Protein AF-A0A8H8CJD8-F1 (afdb_monomer)

Radius of gyration: 17.46 Å; Cα contacts (8 Å, |Δi|>4): 248; chains: 1; bounding box: 36×37×52 Å

Foldseek 3Di:
DLLCVLVVHAAEEEDCDPVLQVVVVVLPRPHYDNCVVVVLVLVVLCVVVVNAADQEAEAACPP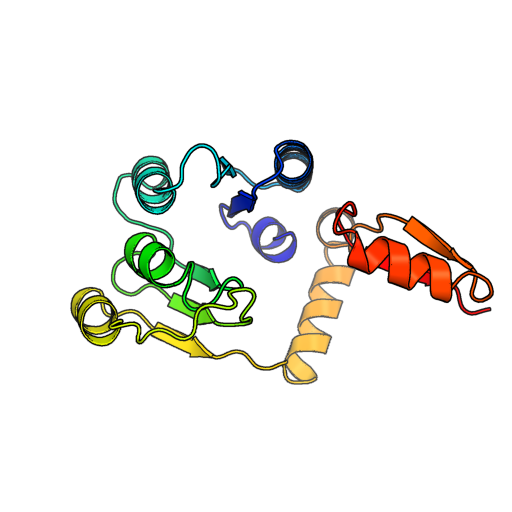SCVVSNLSRHGQCHEYEHEYHNDPDPPDDPCPVSCVVSVYHYHYDYDDDVVVVVVLVVSCVVCVVRNPWDEFEEAEQVCVVVLVVVVVVVPTHTDYHYDDD

InterPro domains:
  IPR013149 Alcohol dehydrogenase-like, C-terminal [PF00107] (2-124)
  IPR036291 NAD(P)-binding domain superfamily [SSF51735] (3-139)
  IPR052711 Zinc-type Alcohol Dehydrogenase-like [PTHR45033] (2-163)

Sequence (164 aa):
MSFAVASGATVIATSSSNEKLAEATKLGAKHTINYTNKPEWDKEVLELTNKVGVDFVIEVGGQGTLPRSLNAVRIGGSVAAIGFLSKDTSGLDFVLPVIMKSILVRGVYIGPVSEFINMNRLIEANPEKTRPVINKVFNFDQAVDAYAYLKSQQHVGKIVIKVA

Mean predicted aligned error: 4.12 Å

Organism: Psilocybe cubensis (NCBI:txid181762)

Nearest PDB structures (foldseek):
  7vem-assembly1_B  TM=9.167E-01  e=4.456E-12  Phytophthora capsici LT1534
  2oby-assembly1_A  TM=8.574E-01  e=4.375E-10  Homo sapiens
  2d8a-assembly1_A  TM=8.734E-01  e=3.935E-09  Pyrococcus horikoshii OT3
  2j8z-assembly1_A-2  TM=8.350E-01  e=9.723E-09  Homo sapiens
  4rvu-assembly2_B  TM=7.820E-01  e=3.110E-08  Mycobacterium tuberculosis H37Rv

Structure (mmCIF, N/CA/C/O backbone):
data_AF-A0A8H8CJD8-F1
#
_entry.id   AF-A0A8H8CJD8-F1
#
loop_
_atom_site.group_PDB
_atom_site.id
_atom_site.type_symbol
_atom_site.label_atom_id
_atom_site.label_alt_id
_atom_site.label_comp_id
_atom_site.label_asym_id
_atom_site.label_entity_id
_atom_site.label_seq_id
_atom_site.pdbx_PDB_ins_code
_atom_site.Cartn_x
_atom_site.Cartn_y
_atom_site.Cartn_z
_atom_site.occupancy
_atom_site.B_iso_or_equiv
_atom_site.auth_seq_id
_atom_site.auth_comp_id
_atom_site.auth_asym_id
_atom_site.auth_atom_id
_atom_site.pdbx_PDB_model_num
ATOM 1 N N . MET A 1 1 ? -3.690 -0.962 -4.504 1.00 88.62 1 MET A N 1
ATOM 2 C CA . MET A 1 1 ? -4.635 0.165 -4.660 1.00 88.62 1 MET A CA 1
ATOM 3 C C . MET A 1 1 ? -5.738 -0.163 -5.658 1.00 88.62 1 MET A C 1
ATOM 5 O O . MET A 1 1 ? -6.848 -0.384 -5.206 1.00 88.62 1 MET A O 1
ATOM 9 N N . SER A 1 2 ? -5.452 -0.278 -6.961 1.00 89.75 2 SER A N 1
ATOM 10 C CA . SER A 1 2 ? -6.475 -0.496 -8.002 1.00 89.75 2 SER A CA 1
ATOM 11 C C . SER A 1 2 ? -7.398 -1.692 -7.751 1.00 89.75 2 SER A C 1
ATOM 13 O O . SER A 1 2 ? -8.592 -1.587 -7.984 1.00 89.75 2 SER A O 1
ATOM 15 N N . PHE A 1 3 ? -6.888 -2.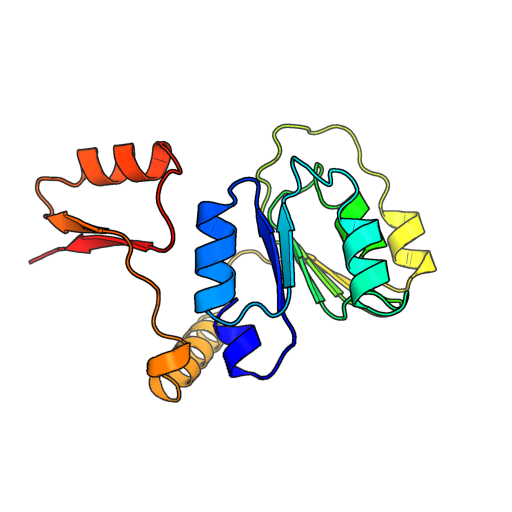797 -7.194 1.00 92.62 3 PHE A N 1
ATOM 16 C CA . PHE A 1 3 ? -7.738 -3.930 -6.803 1.00 92.62 3 PHE A CA 1
ATOM 17 C C . PHE A 1 3 ? -8.721 -3.588 -5.680 1.00 92.62 3 PHE A C 1
ATOM 19 O O . PHE A 1 3 ? -9.872 -3.982 -5.754 1.00 92.62 3 PHE A O 1
ATOM 26 N N . ALA A 1 4 ? -8.304 -2.816 -4.675 1.00 93.81 4 ALA A N 1
ATOM 27 C CA . ALA A 1 4 ? -9.198 -2.395 -3.598 1.00 93.81 4 ALA A CA 1
ATOM 28 C C . ALA A 1 4 ? -10.315 -1.484 -4.138 1.00 93.81 4 ALA A C 1
ATOM 30 O O . ALA A 1 4 ? -11.483 -1.710 -3.841 1.00 93.81 4 ALA A O 1
ATOM 31 N N . VAL A 1 5 ? -9.963 -0.527 -5.004 1.00 92.38 5 VAL A N 1
ATOM 32 C CA . VAL A 1 5 ? -10.933 0.350 -5.683 1.00 92.38 5 VAL A CA 1
ATOM 33 C C . VAL A 1 5 ? -11.889 -0.459 -6.565 1.00 92.38 5 VAL A C 1
ATOM 35 O O . VAL A 1 5 ? -13.100 -0.258 -6.511 1.00 92.38 5 VAL A O 1
ATOM 38 N N . ALA A 1 6 ? -11.370 -1.400 -7.360 1.00 91.44 6 ALA A N 1
ATOM 39 C CA . ALA A 1 6 ? -12.185 -2.261 -8.217 1.00 91.44 6 ALA A CA 1
ATOM 40 C C . ALA A 1 6 ? -13.142 -3.155 -7.414 1.00 91.44 6 ALA A C 1
ATOM 42 O O . ALA A 1 6 ? -14.255 -3.405 -7.868 1.00 91.44 6 ALA A O 1
ATOM 43 N N . SER A 1 7 ? -12.744 -3.558 -6.206 1.00 91.44 7 SER A N 1
ATOM 44 C CA . SER A 1 7 ? -13.577 -4.301 -5.254 1.00 91.44 7 SER A CA 1
ATOM 45 C C . SER A 1 7 ? -14.518 -3.419 -4.419 1.00 91.44 7 SER A C 1
ATOM 47 O O . SER A 1 7 ? -15.172 -3.928 -3.514 1.00 91.44 7 SER A O 1
ATOM 49 N N . GLY A 1 8 ? -14.596 -2.109 -4.686 1.00 92.81 8 GLY A N 1
ATOM 50 C CA . GLY A 1 8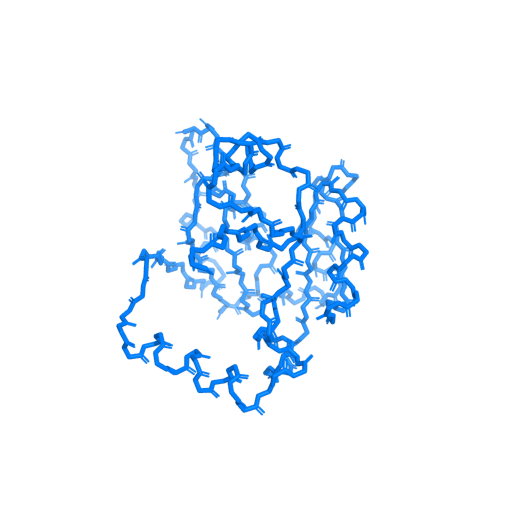 ? -15.514 -1.186 -4.007 1.00 92.81 8 GLY A CA 1
ATOM 51 C C . GLY A 1 8 ? -15.046 -0.685 -2.637 1.00 92.81 8 GLY A C 1
ATOM 52 O O . GLY A 1 8 ? -15.832 -0.078 -1.914 1.00 92.81 8 GLY A O 1
ATOM 53 N N . ALA A 1 9 ? -13.786 -0.912 -2.265 1.00 95.94 9 ALA A N 1
ATOM 54 C CA . ALA A 1 9 ? -13.247 -0.411 -1.007 1.00 95.94 9 ALA A CA 1
ATOM 55 C C . ALA A 1 9 ? -12.949 1.096 -1.075 1.00 95.94 9 ALA A C 1
ATOM 57 O O . ALA A 1 9 ? -12.437 1.609 -2.074 1.00 95.94 9 ALA A O 1
ATOM 58 N N . THR A 1 10 ? -13.177 1.794 0.038 1.00 97.75 10 THR A N 1
ATOM 59 C CA . THR A 1 10 ? -12.682 3.161 0.237 1.00 97.75 10 THR A CA 1
ATOM 60 C C . THR A 1 10 ? -11.188 3.116 0.526 1.00 97.75 10 THR A C 1
ATOM 62 O O . THR A 1 10 ? -10.758 2.531 1.518 1.00 97.75 10 THR A O 1
ATOM 65 N N . VAL A 1 11 ? -10.384 3.748 -0.329 1.00 98.06 11 VAL A N 1
ATOM 66 C CA . VAL A 1 11 ? -8.924 3.739 -0.191 1.00 98.06 11 VAL A CA 1
ATOM 67 C C . VAL A 1 11 ? -8.399 5.076 0.322 1.00 98.06 11 VAL A C 1
ATOM 69 O O . VAL A 1 11 ? -8.705 6.128 -0.243 1.00 98.06 11 VAL A O 1
ATOM 72 N N . ILE A 1 12 ? -7.544 5.001 1.344 1.00 98.50 12 ILE A N 1
ATOM 73 C CA . ILE A 1 12 ? -6.685 6.091 1.811 1.00 98.50 12 ILE A CA 1
ATOM 74 C C . ILE A 1 12 ? -5.251 5.776 1.368 1.00 98.50 12 ILE A C 1
ATOM 76 O O . ILE A 1 12 ? -4.695 4.752 1.762 1.00 98.50 12 ILE A O 1
ATOM 80 N N . ALA A 1 13 ? -4.657 6.623 0.528 1.00 97.44 13 ALA A N 1
ATOM 81 C CA . ALA A 1 13 ? -3.282 6.458 0.054 1.00 97.44 13 ALA A CA 1
ATOM 82 C C . ALA A 1 13 ? -2.323 7.411 0.780 1.00 97.44 13 ALA A C 1
ATOM 84 O O . ALA A 1 13 ? -2.658 8.571 1.018 1.00 97.44 13 ALA A O 1
ATOM 85 N N . THR A 1 14 ? -1.111 6.951 1.094 1.00 96.19 14 THR A N 1
ATOM 86 C CA . THR A 1 14 ? -0.071 7.778 1.721 1.00 96.19 14 THR A CA 1
ATOM 87 C C . THR A 1 14 ? 1.170 7.875 0.828 1.00 96.19 14 THR A C 1
ATOM 89 O O . THR A 1 14 ? 1.512 6.937 0.105 1.00 96.19 14 THR A O 1
ATOM 92 N N . SER A 1 15 ? 1.831 9.033 0.816 1.00 94.62 15 SER A N 1
ATOM 93 C CA . SER A 1 15 ? 3.081 9.259 0.072 1.00 94.62 15 SER A CA 1
ATOM 94 C C . SER A 1 15 ? 3.821 10.483 0.608 1.00 94.62 15 SER A C 1
ATOM 96 O O . SER A 1 15 ? 3.213 11.319 1.263 1.00 94.62 15 SER A O 1
ATOM 98 N N . SER A 1 16 ? 5.110 10.627 0.300 1.00 93.69 16 SER A N 1
ATOM 99 C CA . SER A 1 16 ? 5.856 11.875 0.514 1.00 93.69 16 SER A CA 1
ATOM 100 C C . SER A 1 16 ? 5.727 12.869 -0.643 1.00 93.69 16 SER A C 1
ATOM 102 O O . SER A 1 16 ? 6.127 14.021 -0.504 1.00 93.69 16 SER A O 1
ATOM 104 N N . SER A 1 17 ? 5.203 12.444 -1.798 1.00 94.56 17 SER A N 1
ATOM 105 C CA . SER A 1 17 ? 5.110 13.268 -3.009 1.00 94.56 17 SER A CA 1
ATOM 106 C C . SER A 1 17 ? 3.658 13.587 -3.337 1.00 94.56 17 SER A C 1
ATOM 108 O O . SER A 1 17 ? 2.831 12.688 -3.508 1.00 94.56 17 SER A O 1
ATOM 110 N N . ASN A 1 18 ? 3.360 14.879 -3.474 1.00 95.19 18 ASN A N 1
ATOM 111 C CA . ASN A 1 18 ? 2.032 15.350 -3.863 1.00 95.19 18 ASN A CA 1
ATOM 112 C C . ASN A 1 18 ? 1.682 14.924 -5.293 1.00 95.19 18 ASN A C 1
ATOM 114 O O . ASN A 1 18 ? 0.527 14.622 -5.574 1.00 95.19 18 ASN A O 1
ATOM 118 N N . GLU A 1 19 ? 2.678 14.826 -6.172 1.00 93.12 19 GLU A N 1
ATOM 119 C CA . GLU A 1 19 ? 2.522 14.339 -7.541 1.00 93.12 19 GLU A CA 1
ATOM 120 C C . GLU A 1 19 ? 2.041 12.881 -7.538 1.00 93.12 19 GLU A C 1
ATOM 122 O O . GLU A 1 19 ? 1.071 12.541 -8.214 1.00 93.12 19 GLU A O 1
ATOM 127 N N . LYS A 1 20 ? 2.647 12.021 -6.704 1.00 93.31 20 LYS A N 1
ATOM 128 C CA . LYS A 1 20 ? 2.210 10.621 -6.545 1.00 93.31 20 LYS A CA 1
ATOM 129 C C . LYS A 1 20 ? 0.809 10.514 -5.950 1.00 93.31 20 LYS A C 1
ATOM 131 O O . LYS A 1 20 ? 0.048 9.632 -6.343 1.00 93.31 20 LYS A O 1
ATOM 136 N N . LEU A 1 21 ? 0.460 11.395 -5.012 1.00 96.06 21 LEU A N 1
ATOM 137 C CA . LEU A 1 21 ? -0.884 11.436 -4.432 1.00 96.06 21 LEU A CA 1
ATOM 138 C C . LEU A 1 21 ? -1.932 11.887 -5.452 1.00 96.06 21 LEU A C 1
ATOM 140 O O . LEU A 1 21 ? -3.004 11.294 -5.507 1.00 96.06 21 LEU A O 1
ATOM 144 N N . ALA A 1 22 ? -1.620 12.867 -6.302 1.00 95.25 22 ALA A N 1
ATOM 145 C CA . ALA A 1 22 ? -2.514 13.286 -7.378 1.00 95.25 22 ALA A CA 1
ATOM 146 C C . ALA A 1 22 ? -2.808 12.129 -8.348 1.00 95.25 22 ALA A C 1
ATOM 148 O O . ALA A 1 22 ? -3.962 11.916 -8.722 1.00 95.25 22 ALA A O 1
ATOM 149 N N . GLU A 1 23 ? -1.795 11.330 -8.698 1.00 92.88 23 GLU A N 1
ATOM 150 C CA . GLU A 1 23 ? -1.993 10.104 -9.481 1.00 92.88 23 GLU A CA 1
ATOM 151 C C . GLU A 1 23 ? -2.816 9.049 -8.725 1.00 92.88 23 GLU A C 1
ATOM 153 O O . GLU A 1 23 ? -3.706 8.430 -9.306 1.00 92.88 23 GLU A O 1
ATOM 158 N N . ALA A 1 24 ? -2.597 8.871 -7.418 1.00 94.50 24 ALA A N 1
ATOM 159 C CA . ALA A 1 24 ? -3.411 7.963 -6.608 1.00 94.50 24 ALA A CA 1
ATOM 160 C C . ALA A 1 24 ? -4.902 8.350 -6.622 1.00 94.50 24 ALA A C 1
ATOM 162 O O . ALA A 1 24 ? -5.759 7.476 -6.763 1.00 94.50 24 ALA A O 1
ATOM 163 N N . THR A 1 25 ? -5.214 9.648 -6.549 1.00 95.62 25 THR A N 1
ATOM 164 C CA . THR A 1 25 ? -6.585 10.167 -6.664 1.00 95.62 25 THR A CA 1
ATOM 165 C C . THR A 1 25 ? -7.195 9.857 -8.030 1.00 95.62 25 THR A C 1
ATOM 167 O O . THR A 1 25 ? -8.318 9.359 -8.091 1.00 95.62 25 THR A O 1
ATOM 170 N N . LYS A 1 26 ? -6.457 10.071 -9.131 1.00 92.88 26 LYS A N 1
ATOM 171 C CA . LYS A 1 26 ? -6.925 9.722 -10.491 1.00 92.88 26 LYS A CA 1
ATOM 172 C C . LYS A 1 26 ? -7.249 8.233 -10.634 1.00 92.88 26 LYS A C 1
ATOM 174 O O . LYS A 1 26 ? -8.158 7.865 -11.368 1.00 92.88 26 LYS A O 1
ATOM 179 N N . LEU A 1 27 ? -6.527 7.385 -9.907 1.00 91.00 27 LEU A N 1
ATOM 180 C CA . LEU A 1 27 ? -6.713 5.933 -9.882 1.00 91.00 27 LEU A CA 1
ATOM 181 C C . LEU A 1 27 ? -7.769 5.463 -8.862 1.00 91.00 27 LEU A C 1
ATOM 183 O O . LEU A 1 27 ? -7.926 4.259 -8.648 1.00 91.00 27 LEU A O 1
ATOM 187 N N . GLY A 1 28 ? -8.494 6.392 -8.233 1.00 93.81 28 GLY A N 1
ATOM 188 C CA . GLY A 1 28 ? -9.653 6.106 -7.390 1.00 93.81 28 GLY A CA 1
ATOM 189 C C . GLY A 1 28 ? -9.384 6.059 -5.886 1.00 93.81 28 GLY A C 1
ATOM 190 O O . GLY A 1 28 ? -10.260 5.622 -5.139 1.00 93.81 28 GLY A O 1
ATOM 191 N N . ALA A 1 29 ? -8.218 6.507 -5.406 1.00 96.69 29 ALA A N 1
ATOM 192 C CA . ALA A 1 29 ? -8.058 6.769 -3.977 1.00 96.69 29 ALA A CA 1
ATOM 193 C C . ALA A 1 29 ? -9.055 7.854 -3.541 1.00 96.69 29 ALA A C 1
ATOM 195 O O . ALA A 1 29 ? -9.093 8.943 -4.111 1.00 96.69 29 ALA A O 1
ATOM 196 N N . LYS A 1 30 ? -9.873 7.557 -2.526 1.00 98.06 30 LYS A N 1
ATOM 197 C CA . LYS A 1 30 ? -10.875 8.499 -2.008 1.00 98.06 30 LYS A CA 1
ATOM 198 C C . LYS A 1 30 ? -10.217 9.607 -1.192 1.00 98.06 30 LYS A C 1
ATOM 200 O O . LYS A 1 30 ? -10.660 10.751 -1.238 1.00 98.06 30 LYS A O 1
ATOM 205 N N . HIS A 1 31 ? -9.171 9.246 -0.452 1.00 98.25 31 HIS A N 1
ATOM 206 C CA . HIS A 1 31 ? -8.395 10.163 0.366 1.00 98.25 31 HIS A CA 1
ATOM 207 C C . HIS A 1 31 ? -6.900 9.944 0.151 1.00 98.25 31 HIS A C 1
ATOM 209 O O . HIS A 1 31 ? -6.442 8.835 -0.138 1.00 98.25 31 HIS A O 1
ATOM 215 N N . THR A 1 32 ? -6.133 11.010 0.341 1.00 98.25 32 THR A N 1
ATOM 216 C CA . THR A 1 32 ? -4.678 11.014 0.202 1.00 98.25 32 THR A CA 1
ATOM 217 C C . THR A 1 32 ? -4.043 11.773 1.352 1.00 98.25 32 THR A C 1
ATOM 219 O O . THR A 1 32 ? -4.531 12.842 1.716 1.00 98.25 32 THR A O 1
ATOM 222 N N . ILE A 1 33 ? -2.936 11.265 1.891 1.00 98.25 33 ILE A N 1
ATOM 223 C CA . ILE A 1 33 ? -2.220 11.890 3.005 1.00 98.25 33 ILE A CA 1
ATOM 224 C C . ILE A 1 33 ? -0.743 12.024 2.645 1.00 98.25 33 ILE A C 1
ATOM 226 O O . ILE A 1 33 ? -0.068 11.027 2.379 1.00 98.25 33 ILE A O 1
ATOM 230 N N . ASN A 1 34 ? -0.230 13.258 2.672 1.00 97.69 34 ASN A N 1
ATOM 231 C CA . ASN A 1 34 ? 1.206 13.481 2.575 1.00 97.69 34 ASN A CA 1
ATOM 232 C C . ASN A 1 34 ? 1.857 13.355 3.958 1.00 97.69 34 ASN A C 1
ATOM 234 O O . ASN A 1 34 ? 1.687 14.236 4.805 1.00 97.69 34 ASN A O 1
ATOM 238 N N . TYR A 1 35 ? 2.610 12.276 4.183 1.00 95.38 35 TYR A N 1
ATOM 239 C CA . TYR A 1 35 ? 3.197 11.989 5.494 1.00 95.38 35 TYR A CA 1
ATOM 240 C C . TYR A 1 35 ? 4.414 12.859 5.845 1.00 95.38 35 TYR A C 1
ATOM 242 O O . TYR A 1 35 ? 4.841 12.835 6.994 1.00 95.38 35 TYR A O 1
ATOM 250 N N . THR A 1 36 ? 4.976 13.649 4.918 1.00 94.94 36 THR A N 1
ATOM 251 C CA . THR A 1 36 ? 6.003 14.648 5.283 1.00 94.94 36 THR A CA 1
ATOM 252 C C . THR A 1 36 ? 5.375 15.855 5.967 1.00 94.94 36 THR A C 1
ATOM 254 O O . THR A 1 36 ? 5.953 16.413 6.892 1.00 94.94 36 THR A O 1
ATOM 257 N N . ASN A 1 37 ? 4.171 16.233 5.532 1.00 96.31 37 ASN A N 1
ATOM 258 C CA . ASN A 1 37 ? 3.436 17.374 6.078 1.00 96.31 37 ASN A CA 1
ATOM 259 C C . ASN A 1 37 ? 2.598 16.966 7.293 1.00 96.31 37 ASN A C 1
ATOM 261 O O . ASN A 1 37 ? 2.431 17.742 8.229 1.00 96.31 37 ASN A O 1
ATOM 265 N N . LYS A 1 38 ? 2.068 15.739 7.274 1.00 95.62 38 LYS A N 1
ATOM 266 C CA . LYS A 1 38 ? 1.312 15.125 8.367 1.00 95.62 38 LYS A CA 1
ATOM 267 C C . LYS A 1 38 ? 2.075 13.892 8.864 1.00 95.62 38 LYS A C 1
ATOM 269 O O . LYS A 1 38 ? 1.674 12.773 8.544 1.00 95.62 38 LYS A O 1
ATOM 274 N N . PRO A 1 39 ? 3.177 14.062 9.622 1.00 94.31 39 PRO A N 1
ATOM 275 C CA . PRO A 1 39 ? 3.940 12.927 10.140 1.00 94.31 39 PRO A CA 1
ATOM 276 C C . PRO A 1 39 ? 3.070 12.020 11.009 1.00 94.31 39 PRO A C 1
ATOM 278 O O . PRO A 1 39 ? 3.249 10.808 10.980 1.00 94.31 39 PRO A O 1
ATOM 281 N N . GLU A 1 40 ? 2.076 12.583 11.704 1.00 96.00 40 GLU A N 1
ATOM 282 C CA . GLU A 1 40 ? 1.045 11.849 12.445 1.00 96.00 40 GLU A CA 1
ATOM 283 C C . GLU A 1 40 ? -0.165 11.444 11.600 1.00 96.00 40 GLU A C 1
ATOM 285 O O . GLU A 1 40 ? -1.318 11.682 11.960 1.00 96.00 40 GLU A O 1
ATOM 290 N N . TRP A 1 41 ? 0.103 10.828 10.449 1.00 97.44 41 TRP A N 1
ATOM 291 C CA . TRP A 1 41 ? -0.922 10.449 9.477 1.00 97.44 41 TRP A CA 1
ATOM 292 C C . TRP A 1 41 ? -1.966 9.465 10.026 1.00 97.44 41 TRP A C 1
ATOM 294 O O . TRP A 1 41 ? -3.076 9.413 9.507 1.00 97.44 41 TRP A O 1
ATOM 304 N N . ASP A 1 42 ? -1.663 8.712 11.082 1.00 98.00 42 ASP A N 1
ATOM 305 C CA . ASP A 1 42 ? -2.619 7.834 11.759 1.00 98.00 42 ASP A CA 1
ATOM 306 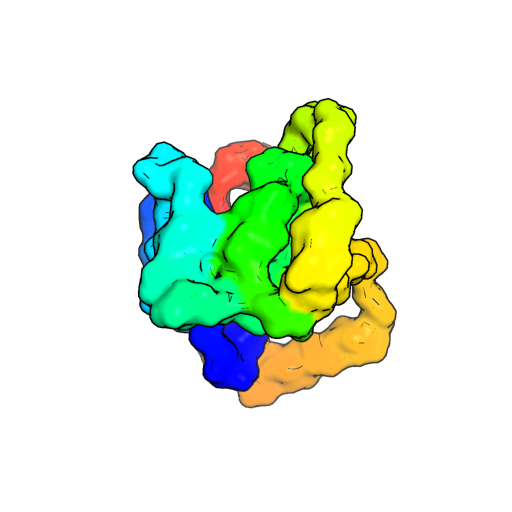C C . ASP A 1 42 ? -3.783 8.613 12.380 1.00 98.00 42 ASP A C 1
ATOM 308 O O . ASP A 1 42 ? -4.931 8.175 12.298 1.00 98.00 42 ASP A O 1
ATOM 312 N N . LYS A 1 43 ? -3.521 9.814 12.911 1.00 98.19 43 LYS A N 1
ATOM 313 C CA . LYS A 1 43 ? -4.576 10.702 13.422 1.00 98.19 43 LYS A CA 1
ATOM 314 C C . LYS A 1 43 ? -5.492 11.174 12.298 1.00 98.19 43 LYS A C 1
ATOM 316 O O . LYS A 1 43 ? -6.706 11.169 12.465 1.00 98.19 43 LYS A O 1
ATOM 321 N N . GLU A 1 44 ? -4.918 11.516 11.147 1.00 98.25 44 GLU A N 1
ATOM 322 C CA . GLU A 1 44 ? -5.679 11.896 9.954 1.00 98.25 44 GLU A CA 1
ATOM 323 C C . GLU A 1 44 ? -6.553 10.736 9.458 1.00 98.25 44 GLU A C 1
ATOM 325 O O . GLU A 1 44 ? -7.724 10.940 9.153 1.00 98.25 44 GLU A O 1
ATOM 330 N N . VAL A 1 45 ? -6.025 9.507 9.432 1.00 98.56 45 VAL A N 1
ATOM 331 C CA . VAL A 1 45 ? -6.822 8.316 9.097 1.00 98.56 45 VAL A CA 1
ATOM 332 C C . VAL A 1 45 ? -8.005 8.169 10.053 1.00 98.56 45 VAL A C 1
ATOM 334 O O . VAL A 1 45 ? -9.120 7.903 9.606 1.00 98.56 45 VAL A O 1
ATOM 337 N N . LEU A 1 46 ? -7.794 8.371 11.355 1.00 98.44 46 LEU A N 1
ATOM 338 C CA . LEU A 1 46 ? -8.875 8.325 12.335 1.00 98.44 46 LEU A CA 1
ATOM 339 C C . LEU A 1 46 ? -9.909 9.432 12.098 1.00 98.44 46 LEU A C 1
ATOM 341 O O . LEU A 1 46 ? -11.095 9.143 12.178 1.00 98.44 46 LEU A O 1
ATOM 345 N N . GLU A 1 47 ? -9.515 10.663 11.761 1.00 98.25 47 GLU A N 1
ATOM 346 C CA . GLU A 1 47 ? -10.487 11.711 11.393 1.00 98.25 47 GLU A CA 1
ATOM 347 C C . GLU A 1 47 ? -11.314 11.314 10.165 1.00 98.25 47 GLU A C 1
ATOM 349 O O . GLU A 1 47 ? -12.542 11.366 10.195 1.00 98.25 47 GLU A O 1
ATOM 354 N N . LEU A 1 48 ? -10.655 10.827 9.110 1.00 98.12 48 LEU A N 1
ATOM 355 C CA . LEU A 1 48 ? -11.310 10.398 7.869 1.00 98.12 48 LEU A CA 1
ATOM 356 C C . LEU A 1 48 ? -12.262 9.210 8.063 1.00 98.12 48 LEU A C 1
ATOM 358 O O . LEU A 1 48 ? -13.142 8.980 7.236 1.00 98.12 48 LEU A O 1
ATOM 362 N N . THR A 1 49 ? -12.082 8.447 9.140 1.00 98.12 49 THR A N 1
ATOM 363 C CA . THR A 1 49 ? -12.866 7.248 9.462 1.00 98.12 49 THR A CA 1
ATOM 364 C C . THR A 1 49 ? -13.761 7.440 10.687 1.00 98.12 49 THR A C 1
ATOM 366 O O . THR A 1 49 ? -14.176 6.459 11.298 1.00 98.12 49 THR A O 1
ATOM 369 N N . ASN A 1 50 ? -14.071 8.686 11.073 1.00 97.75 50 ASN A N 1
ATOM 370 C CA . ASN A 1 50 ? -14.924 9.000 12.230 1.00 97.75 50 ASN A CA 1
ATOM 371 C C . ASN A 1 50 ? -14.468 8.295 13.520 1.00 97.75 50 ASN A C 1
ATOM 373 O O . ASN A 1 50 ? -15.270 7.762 14.284 1.00 97.75 50 ASN A O 1
ATOM 377 N N . LYS A 1 51 ? -13.152 8.265 13.739 1.00 98.06 51 LYS A N 1
ATOM 378 C CA . LYS A 1 51 ? -12.453 7.637 14.870 1.00 98.06 51 LYS A CA 1
ATOM 379 C C . LYS A 1 51 ? -12.556 6.113 14.944 1.00 98.06 51 LYS A C 1
ATOM 381 O O . LYS A 1 51 ? -12.113 5.537 15.934 1.00 98.06 51 LYS A O 1
ATOM 386 N N . VAL A 1 52 ? -13.065 5.453 13.904 1.00 98.12 52 VAL A N 1
ATOM 387 C CA . VAL A 1 52 ? -13.165 3.987 13.855 1.00 98.12 52 VAL A CA 1
ATOM 388 C C . VAL A 1 52 ? -11.832 3.343 13.464 1.00 98.12 52 VAL A C 1
ATOM 390 O O . VAL A 1 52 ? -11.442 2.340 14.059 1.00 98.12 52 VAL A O 1
ATOM 393 N N . GLY A 1 53 ? -11.119 3.926 12.497 1.00 98.44 53 GLY A N 1
ATOM 394 C CA . GLY A 1 53 ? -9.952 3.322 11.853 1.00 98.44 53 GLY A CA 1
ATOM 395 C C . GLY A 1 53 ? -10.312 2.497 10.613 1.00 98.44 53 GLY A C 1
ATOM 396 O O . GLY A 1 53 ? -11.481 2.256 10.318 1.00 98.44 53 GLY A O 1
ATOM 397 N N . VAL A 1 54 ? -9.294 2.069 9.863 1.00 98.69 54 VAL A N 1
ATOM 398 C CA . VAL A 1 54 ? -9.463 1.264 8.637 1.00 98.69 54 VAL A CA 1
ATOM 399 C C . VAL A 1 54 ? -9.566 -0.231 8.941 1.00 98.69 54 VAL A C 1
ATOM 401 O O . VAL A 1 54 ? -8.945 -0.716 9.885 1.00 98.69 54 VAL A O 1
ATOM 404 N N . ASP A 1 55 ? -10.300 -0.983 8.117 1.00 98.50 55 ASP A N 1
ATOM 405 C CA . ASP A 1 55 ? -10.384 -2.450 8.212 1.00 98.50 55 ASP A CA 1
ATOM 406 C C . ASP A 1 55 ? -9.048 -3.147 7.937 1.00 98.50 55 ASP A C 1
ATOM 408 O O . ASP A 1 55 ? -8.688 -4.108 8.619 1.00 98.50 55 ASP A O 1
ATOM 412 N N . PHE A 1 56 ? -8.323 -2.660 6.926 1.00 98.19 56 PHE A N 1
ATOM 413 C CA . PHE A 1 56 ? -7.107 -3.275 6.410 1.00 98.19 56 PHE A CA 1
ATOM 414 C C . PHE A 1 56 ? -6.019 -2.232 6.169 1.00 98.19 56 PHE A C 1
ATOM 416 O O . PHE A 1 56 ? -6.246 -1.227 5.495 1.00 98.19 56 PHE A O 1
ATOM 423 N N . VAL A 1 57 ? -4.812 -2.523 6.650 1.00 98.00 57 VAL A N 1
ATOM 424 C CA . VAL A 1 57 ? -3.596 -1.779 6.313 1.00 98.00 57 VAL A CA 1
ATOM 425 C C . VAL A 1 57 ? -2.683 -2.645 5.453 1.00 98.00 57 VAL A C 1
ATOM 427 O O . VAL A 1 57 ? -2.417 -3.803 5.776 1.00 98.00 57 VAL A O 1
ATOM 430 N N . ILE A 1 58 ? -2.178 -2.060 4.367 1.00 96.81 58 ILE A N 1
ATOM 431 C CA . ILE A 1 58 ? -1.131 -2.636 3.522 1.00 96.81 58 ILE A CA 1
ATOM 432 C C . ILE A 1 58 ? 0.197 -1.995 3.933 1.00 96.81 58 ILE A C 1
ATOM 434 O O . ILE A 1 58 ? 0.489 -0.867 3.542 1.00 96.81 58 ILE A O 1
ATOM 438 N N . GLU A 1 59 ? 0.974 -2.697 4.754 1.00 94.44 59 GLU A N 1
ATOM 439 C CA . GLU A 1 59 ? 2.192 -2.179 5.373 1.00 94.44 59 GLU A CA 1
ATOM 440 C C . GLU A 1 59 ? 3.437 -2.558 4.559 1.00 94.44 59 GLU A C 1
ATOM 442 O O . GLU A 1 59 ? 3.717 -3.732 4.307 1.00 94.44 59 GLU A O 1
ATOM 447 N N . VAL A 1 60 ? 4.197 -1.542 4.152 1.00 92.19 60 VAL A N 1
ATOM 448 C CA . VAL A 1 60 ? 5.406 -1.678 3.320 1.00 92.19 60 VAL A CA 1
ATOM 449 C C . VAL A 1 60 ? 6.623 -0.956 3.902 1.00 92.19 60 VAL A C 1
ATOM 451 O O . VAL A 1 60 ? 7.746 -1.245 3.501 1.00 92.19 60 VAL A O 1
ATOM 454 N N . GLY A 1 61 ? 6.431 -0.009 4.822 1.00 87.62 61 GLY A N 1
ATOM 455 C CA . GLY A 1 61 ? 7.501 0.787 5.418 1.00 87.62 61 GLY A CA 1
ATOM 456 C C . GLY A 1 61 ? 8.252 0.061 6.535 1.00 87.62 61 GLY A C 1
ATOM 457 O O . GLY A 1 61 ? 9.426 0.353 6.765 1.00 87.62 61 GLY A O 1
ATOM 458 N N . GLY A 1 62 ? 7.637 -0.941 7.165 1.00 86.69 62 GLY A N 1
ATOM 459 C CA . GLY A 1 62 ? 8.256 -1.722 8.236 1.00 86.69 62 GLY A CA 1
ATOM 460 C C . GLY A 1 62 ? 8.251 -0.969 9.567 1.00 86.69 62 GLY A C 1
ATOM 461 O O . GLY A 1 62 ? 7.281 -0.292 9.897 1.00 86.69 62 GLY A O 1
ATOM 462 N N . GLN A 1 63 ? 9.329 -1.076 10.351 1.00 85.19 63 GLN A N 1
ATOM 463 C CA . GLN A 1 63 ? 9.380 -0.523 11.717 1.00 85.19 63 GLN A CA 1
ATOM 464 C C . GLN A 1 63 ? 9.097 0.985 11.798 1.00 85.19 63 GLN A C 1
ATOM 466 O O . GLN A 1 63 ? 8.458 1.430 12.746 1.00 85.19 63 GLN A O 1
ATOM 471 N N . GLY A 1 64 ? 9.497 1.762 10.785 1.00 85.81 64 GLY A N 1
ATOM 472 C CA . GLY A 1 64 ? 9.286 3.215 10.770 1.00 85.81 64 GLY A CA 1
ATOM 473 C C . GLY A 1 64 ? 7.821 3.650 10.609 1.00 85.81 64 GLY A C 1
ATOM 474 O O . GLY A 1 64 ? 7.489 4.799 10.891 1.00 85.81 64 GLY A O 1
ATOM 475 N N . THR A 1 65 ? 6.935 2.759 10.156 1.00 91.00 65 THR A N 1
ATOM 476 C CA . THR A 1 65 ? 5.520 3.064 9.857 1.00 91.00 65 THR A CA 1
ATOM 477 C C . THR A 1 65 ? 4.543 2.194 10.640 1.00 91.00 65 THR A C 1
ATOM 479 O O . THR A 1 65 ? 3.442 2.652 10.950 1.00 91.00 65 THR A O 1
ATOM 482 N N . LEU A 1 66 ? 4.953 0.987 11.038 1.00 92.56 66 LEU A N 1
ATOM 483 C CA . LEU A 1 66 ? 4.103 0.015 11.722 1.00 92.56 66 LEU A CA 1
ATOM 484 C C . LEU A 1 66 ? 3.407 0.547 12.996 1.00 92.56 66 LEU A C 1
ATOM 486 O O . LEU A 1 66 ? 2.209 0.293 13.118 1.00 92.56 66 LEU A O 1
ATOM 490 N N . PRO A 1 67 ? 4.040 1.323 13.909 1.00 93.06 67 PRO A N 1
ATOM 491 C CA . PRO A 1 67 ? 3.316 1.887 15.056 1.00 93.06 67 PRO A CA 1
ATOM 492 C C . PRO A 1 67 ? 2.079 2.698 14.643 1.00 93.06 67 PRO A C 1
ATOM 494 O O . PRO A 1 67 ? 1.001 2.556 15.217 1.00 93.06 67 PRO A O 1
ATOM 497 N N . ARG A 1 68 ? 2.213 3.514 13.593 1.00 95.38 68 ARG A N 1
ATOM 498 C CA . ARG A 1 68 ? 1.114 4.333 13.069 1.00 95.38 68 ARG A CA 1
ATOM 499 C C . ARG A 1 68 ? 0.067 3.481 12.362 1.00 95.38 68 ARG A C 1
ATOM 501 O O . ARG A 1 68 ? -1.123 3.718 12.531 1.00 95.38 68 ARG A O 1
ATOM 508 N N . SER A 1 69 ? 0.480 2.432 11.659 1.00 96.44 69 SER A N 1
ATOM 509 C CA . SER A 1 69 ? -0.441 1.454 11.066 1.00 96.44 69 SER A CA 1
ATOM 510 C C . SER A 1 69 ? -1.308 0.747 12.109 1.00 96.44 69 SER A C 1
ATOM 512 O O . SER A 1 69 ? -2.512 0.599 11.905 1.00 96.44 69 SER A O 1
ATOM 514 N N . LEU A 1 70 ? -0.738 0.385 13.262 1.00 96.69 70 LEU A N 1
ATOM 515 C CA . LEU A 1 70 ? -1.478 -0.206 14.385 1.00 96.69 70 LEU A CA 1
ATOM 516 C C . LEU A 1 70 ? -2.436 0.801 15.048 1.00 96.69 70 LEU A C 1
ATOM 518 O O . LEU A 1 70 ? -3.517 0.437 15.520 1.00 96.69 70 LEU A O 1
ATOM 522 N N . ASN A 1 71 ? -2.093 2.089 15.043 1.00 96.75 71 ASN A N 1
ATOM 523 C CA . ASN A 1 71 ? -2.998 3.146 15.495 1.00 96.75 71 ASN A CA 1
ATOM 524 C C . ASN A 1 71 ? -4.138 3.413 14.503 1.00 96.75 71 ASN A C 1
ATOM 526 O O . ASN A 1 71 ? -5.270 3.634 14.930 1.00 96.75 71 ASN A O 1
ATOM 530 N N . ALA A 1 72 ? -3.857 3.358 13.203 1.00 98.06 72 ALA A N 1
ATOM 531 C CA . ALA A 1 72 ? -4.803 3.668 12.136 1.00 98.06 72 ALA A CA 1
ATOM 532 C C . ALA A 1 72 ? -5.820 2.546 11.867 1.00 98.06 72 ALA A C 1
ATOM 534 O O . ALA A 1 72 ? -6.920 2.818 11.383 1.00 98.06 72 ALA A O 1
ATOM 535 N N . VAL A 1 73 ? -5.471 1.291 12.162 1.00 98.44 73 VAL A N 1
ATOM 536 C CA . VAL A 1 73 ? -6.378 0.147 11.999 1.00 98.44 73 VAL A CA 1
ATOM 537 C C . VAL A 1 73 ? -7.438 0.118 13.107 1.00 98.44 73 VAL A C 1
ATOM 539 O O . VAL A 1 73 ? -7.164 0.448 14.271 1.00 98.44 73 VAL A O 1
ATOM 542 N N . ARG A 1 74 ? -8.663 -0.276 12.747 1.00 98.50 74 ARG A N 1
ATOM 543 C CA . ARG A 1 74 ? -9.766 -0.433 13.702 1.00 98.50 74 ARG A CA 1
ATOM 544 C C . ARG A 1 74 ? -9.552 -1.612 14.650 1.00 98.50 74 ARG A C 1
ATOM 546 O O . ARG A 1 74 ? -8.757 -2.514 14.382 1.00 98.50 74 ARG A O 1
ATOM 553 N N . ILE A 1 75 ? -10.341 -1.650 15.724 1.00 98.44 75 ILE A N 1
ATOM 554 C CA . ILE A 1 75 ? -10.454 -2.842 16.576 1.00 98.44 75 ILE A CA 1
ATOM 555 C C . ILE A 1 75 ? -10.935 -4.028 15.723 1.00 98.44 75 ILE A C 1
ATOM 557 O O . ILE A 1 75 ? -11.896 -3.904 14.958 1.00 98.44 75 ILE A O 1
ATOM 561 N N . GLY A 1 76 ? -10.248 -5.166 15.823 1.00 98.31 76 GLY A N 1
ATOM 562 C CA . GLY A 1 76 ? -10.502 -6.371 15.034 1.00 98.31 76 GLY A CA 1
ATOM 563 C C . GLY A 1 76 ? -10.085 -6.265 13.564 1.00 98.31 76 GLY A C 1
ATOM 564 O O . GLY A 1 76 ? -10.522 -7.083 12.756 1.00 98.31 76 GLY A O 1
ATOM 565 N N . GLY A 1 77 ? -9.337 -5.226 13.180 1.00 98.44 77 GLY A N 1
ATOM 566 C CA . GLY A 1 77 ? -8.835 -5.058 11.817 1.00 98.44 77 GLY A CA 1
ATOM 567 C C . GLY A 1 77 ? -7.545 -5.840 11.556 1.00 98.44 77 GLY A C 1
ATOM 568 O O . GLY A 1 77 ? -7.027 -6.550 12.420 1.00 98.44 77 GLY A O 1
ATOM 569 N N . SER A 1 78 ? -7.023 -5.726 10.336 1.00 98.25 78 SER A N 1
ATOM 570 C CA . SER A 1 78 ? -5.849 -6.483 9.890 1.00 98.25 78 SER A CA 1
ATOM 571 C C . SER A 1 78 ? -4.747 -5.595 9.321 1.00 98.25 78 SER A C 1
ATOM 573 O O . SER A 1 78 ? -5.004 -4.635 8.597 1.00 98.25 78 SER A O 1
ATOM 575 N N . VAL A 1 79 ? -3.498 -5.969 9.584 1.00 97.88 79 VAL A N 1
ATOM 576 C CA . VAL A 1 79 ? -2.302 -5.363 8.995 1.00 97.88 79 VAL A CA 1
ATOM 577 C C . VAL A 1 79 ? -1.548 -6.436 8.216 1.00 97.88 79 VAL A C 1
ATOM 579 O O . VAL A 1 79 ? -1.037 -7.395 8.794 1.00 97.88 79 VAL A O 1
ATOM 582 N N . ALA A 1 80 ? -1.476 -6.278 6.896 1.00 96.56 80 ALA A N 1
ATOM 583 C CA . ALA A 1 80 ? -0.663 -7.118 6.027 1.00 96.56 80 ALA A CA 1
ATOM 584 C C . ALA A 1 80 ? 0.740 -6.509 5.910 1.00 96.56 80 ALA A C 1
ATOM 586 O O . ALA A 1 80 ? 0.922 -5.501 5.229 1.00 96.56 80 ALA A O 1
ATOM 587 N N . ALA A 1 81 ? 1.720 -7.112 6.579 1.00 93.38 81 ALA A N 1
ATOM 588 C CA . ALA A 1 81 ? 3.116 -6.689 6.552 1.00 93.38 81 ALA A CA 1
ATOM 589 C C . ALA A 1 81 ? 3.841 -7.342 5.366 1.00 93.38 81 ALA A C 1
ATOM 591 O O . ALA A 1 81 ? 4.139 -8.535 5.393 1.00 93.38 81 ALA A O 1
ATOM 592 N N . ILE A 1 82 ? 4.091 -6.557 4.317 1.00 90.62 82 ILE A N 1
ATOM 593 C CA . ILE A 1 82 ? 4.641 -7.026 3.035 1.00 90.62 82 ILE A CA 1
ATOM 594 C C . ILE A 1 82 ? 6.123 -6.667 2.890 1.00 90.62 82 ILE A C 1
ATOM 596 O O . ILE A 1 82 ? 6.891 -7.418 2.293 1.00 90.62 82 ILE A O 1
ATOM 600 N N . GLY A 1 83 ? 6.529 -5.495 3.383 1.00 78.31 83 GLY A N 1
ATOM 601 C CA . GLY A 1 83 ? 7.845 -4.930 3.093 1.00 78.31 83 GLY A CA 1
ATOM 602 C C . GLY A 1 83 ? 8.497 -4.227 4.274 1.00 78.31 83 GLY A C 1
ATOM 603 O O . GLY A 1 83 ? 7.854 -3.902 5.272 1.00 78.31 83 GLY A O 1
ATOM 604 N N . PHE A 1 84 ? 9.797 -3.987 4.122 1.00 80.69 84 PHE A N 1
ATOM 605 C CA . PHE A 1 84 ? 10.634 -3.281 5.081 1.00 80.69 84 PHE A CA 1
ATOM 606 C C . PHE A 1 84 ? 11.477 -2.243 4.333 1.00 80.69 84 PHE A C 1
ATOM 608 O O . PHE A 1 84 ? 12.552 -2.551 3.822 1.00 80.69 84 PHE A O 1
ATOM 615 N N . LEU A 1 85 ? 10.944 -1.027 4.188 1.00 76.75 85 LEU A N 1
ATOM 616 C CA . LEU A 1 85 ? 11.663 0.084 3.545 1.00 76.75 85 LEU A CA 1
ATOM 617 C C . LEU A 1 85 ? 12.499 0.900 4.542 1.00 76.75 85 LEU A C 1
ATOM 619 O O . LEU A 1 85 ? 13.437 1.584 4.130 1.00 76.75 85 LEU A O 1
ATOM 623 N N . SER A 1 86 ? 12.163 0.848 5.834 1.00 73.62 86 SER A N 1
ATOM 624 C CA . SER A 1 86 ? 12.950 1.484 6.892 1.00 73.62 86 SER A CA 1
ATOM 625 C C . SER A 1 86 ? 14.343 0.858 6.996 1.00 73.62 86 SER A C 1
ATOM 627 O O . SER A 1 86 ? 14.519 -0.333 6.763 1.00 73.62 86 SER A O 1
ATOM 629 N N . LYS A 1 87 ? 15.343 1.660 7.367 1.00 70.12 87 LYS A N 1
ATOM 630 C CA . LYS A 1 87 ? 16.680 1.170 7.755 1.00 70.12 87 LYS A CA 1
ATOM 631 C C . LYS A 1 87 ? 16.839 1.030 9.267 1.00 70.12 87 LYS A C 1
ATOM 633 O O . LYS A 1 87 ? 17.851 0.510 9.723 1.00 70.12 87 LYS A O 1
ATOM 638 N N . ASP A 1 88 ? 15.876 1.547 10.020 1.00 67.25 88 ASP A N 1
ATOM 639 C CA . ASP A 1 88 ? 15.846 1.442 11.470 1.00 67.25 88 ASP A CA 1
ATOM 640 C C . ASP A 1 88 ? 15.544 -0.005 11.860 1.00 67.25 88 ASP A C 1
ATOM 642 O O . ASP A 1 88 ? 14.621 -0.598 11.303 1.00 67.25 88 ASP A O 1
ATOM 646 N N . THR A 1 89 ? 16.356 -0.556 12.761 1.00 64.06 89 THR A N 1
ATOM 647 C CA . THR A 1 89 ? 16.205 -1.899 13.336 1.00 64.06 89 THR A CA 1
ATOM 648 C C . THR A 1 89 ? 15.956 -1.847 14.843 1.00 64.06 89 THR A C 1
ATOM 650 O O . THR A 1 89 ? 16.063 -2.877 15.514 1.00 64.06 89 THR A O 1
ATOM 653 N N . SER A 1 90 ? 15.718 -0.658 15.403 1.00 68.00 90 SER A N 1
ATOM 654 C CA . SER A 1 90 ? 15.414 -0.507 16.820 1.00 68.00 90 SER A CA 1
ATOM 655 C C . SER A 1 90 ? 14.138 -1.279 17.172 1.00 68.00 90 SER A C 1
ATOM 657 O O . SER A 1 90 ? 13.201 -1.404 16.381 1.00 68.00 90 SER A O 1
ATOM 659 N N . GLY A 1 91 ? 14.141 -1.903 18.351 1.00 64.88 91 GLY A N 1
ATOM 660 C CA . GLY A 1 91 ? 13.051 -2.774 18.778 1.00 64.88 91 GLY A CA 1
ATOM 661 C C . GLY A 1 91 ? 11.710 -2.042 18.758 1.00 64.88 91 GLY A C 1
ATOM 662 O O . GLY A 1 91 ? 11.579 -0.960 19.325 1.00 64.88 91 GLY A O 1
ATOM 663 N N . LEU A 1 92 ? 10.711 -2.653 18.123 1.00 75.62 92 LEU A N 1
ATOM 664 C CA . LEU A 1 92 ? 9.344 -2.154 18.101 1.00 75.62 92 LEU A CA 1
ATOM 665 C C . LEU A 1 92 ? 8.481 -2.998 19.040 1.00 75.62 92 LEU A C 1
ATOM 667 O O . LEU A 1 92 ? 8.281 -4.185 18.784 1.00 75.62 92 LEU A O 1
ATOM 671 N N . ASP A 1 93 ? 7.926 -2.380 20.082 1.00 81.06 93 ASP A N 1
ATOM 672 C CA . ASP A 1 93 ? 6.885 -3.012 20.894 1.00 81.06 93 ASP A CA 1
ATOM 673 C C . ASP A 1 93 ? 5.514 -2.803 20.238 1.00 81.06 93 ASP A C 1
ATOM 675 O O . ASP A 1 93 ? 4.901 -1.739 20.329 1.00 81.06 93 ASP A O 1
ATOM 679 N N . PHE A 1 94 ? 5.051 -3.832 19.528 1.00 88.88 94 PHE A N 1
ATOM 680 C CA . PHE A 1 94 ? 3.721 -3.867 18.921 1.00 88.88 94 PHE A CA 1
ATOM 681 C C . PHE A 1 94 ? 2.773 -4.859 19.602 1.00 88.88 94 PHE A C 1
ATOM 683 O O . PHE A 1 94 ? 1.606 -4.940 19.216 1.00 88.88 94 PHE A O 1
ATOM 690 N N . VAL A 1 95 ? 3.236 -5.603 20.613 1.00 91.88 95 VAL A N 1
ATOM 691 C CA . VAL A 1 95 ? 2.455 -6.688 21.225 1.00 91.88 95 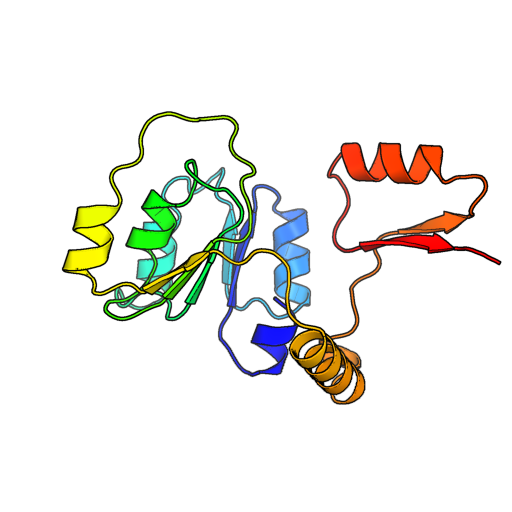VAL A CA 1
ATOM 692 C C . VAL A 1 95 ? 1.228 -6.123 21.929 1.00 91.88 95 VAL A C 1
ATOM 694 O O . VAL A 1 95 ? 0.108 -6.563 21.667 1.00 91.88 95 VAL A O 1
ATOM 697 N N . LEU A 1 96 ? 1.416 -5.107 22.775 1.00 93.12 96 LEU A N 1
ATOM 698 C CA . LEU A 1 96 ? 0.312 -4.516 23.524 1.00 93.12 96 LEU A CA 1
ATOM 699 C C . LEU A 1 96 ? -0.745 -3.859 22.606 1.00 93.12 96 LEU A C 1
ATOM 701 O O . LEU A 1 96 ? -1.922 -4.188 22.770 1.00 93.12 96 LEU A O 1
ATOM 705 N N . PRO A 1 97 ? -0.393 -3.019 21.605 1.00 92.94 97 PRO A N 1
ATOM 706 C CA . PRO A 1 97 ? -1.367 -2.499 20.640 1.00 92.94 97 PRO A CA 1
ATOM 707 C C . PRO A 1 97 ? -2.148 -3.591 19.904 1.00 92.94 97 PRO A C 1
ATOM 709 O O . PRO A 1 97 ? -3.363 -3.471 19.735 1.00 92.94 97 PRO A O 1
ATOM 712 N N . VAL A 1 98 ? -1.468 -4.668 19.494 1.00 96.69 98 VAL A N 1
ATOM 713 C CA . VAL A 1 98 ? -2.095 -5.795 18.793 1.00 96.69 98 VAL A CA 1
ATOM 714 C C . VAL A 1 98 ? -3.122 -6.499 19.675 1.00 96.69 98 VAL A C 1
ATOM 716 O O . VAL A 1 98 ? -4.234 -6.749 19.213 1.00 96.69 98 VAL A O 1
ATOM 719 N N . ILE A 1 99 ? -2.793 -6.758 20.943 1.00 96.94 99 ILE A N 1
ATOM 720 C CA . ILE A 1 99 ? -3.716 -7.379 21.902 1.00 96.94 99 ILE A CA 1
ATOM 721 C C . ILE A 1 99 ? -4.909 -6.456 22.169 1.00 96.94 99 ILE A C 1
ATOM 723 O O . ILE A 1 99 ? -6.057 -6.863 22.001 1.00 96.94 99 ILE A O 1
ATOM 727 N N . MET A 1 100 ? -4.647 -5.194 22.524 1.00 96.44 100 MET A N 1
ATOM 728 C CA . MET A 1 100 ? -5.684 -4.242 22.938 1.00 96.44 100 MET A CA 1
ATOM 729 C C . MET A 1 100 ? -6.708 -3.951 21.843 1.00 96.44 100 MET A C 1
ATOM 731 O O . MET A 1 100 ? -7.882 -3.735 22.133 1.00 96.44 100 MET A O 1
ATOM 735 N N . LYS A 1 101 ? -6.280 -3.959 20.578 1.00 97.00 101 LYS A N 1
ATOM 736 C CA . LYS A 1 101 ? -7.170 -3.776 19.430 1.00 97.00 101 LYS A CA 1
ATOM 737 C C . LYS A 1 101 ? -7.566 -5.085 18.751 1.00 97.00 101 LYS A C 1
ATOM 739 O O . LYS A 1 101 ? -8.270 -5.026 17.750 1.00 97.00 101 LYS A O 1
ATOM 744 N N . SER A 1 102 ? -7.151 -6.249 19.254 1.00 97.75 102 SER A N 1
ATOM 745 C CA . SER A 1 102 ? -7.410 -7.550 18.613 1.00 97.75 102 SER A CA 1
ATOM 746 C C . SER A 1 102 ? -7.021 -7.571 17.124 1.00 97.75 102 SER A C 1
ATOM 748 O O . SER A 1 102 ? -7.794 -8.005 16.272 1.00 97.75 102 SER A O 1
ATOM 750 N N . ILE A 1 103 ? -5.847 -7.028 16.794 1.00 98.25 103 ILE A N 1
ATOM 751 C CA . ILE A 1 103 ? -5.391 -6.865 15.407 1.00 98.25 103 ILE A CA 1
ATOM 752 C C . ILE A 1 103 ? -4.812 -8.182 14.885 1.00 98.25 103 ILE A C 1
ATOM 754 O O . ILE A 1 103 ? -3.974 -8.803 15.535 1.00 98.25 103 ILE A O 1
ATOM 758 N N . LEU A 1 104 ? -5.166 -8.565 13.658 1.00 98.00 104 LEU A N 1
ATOM 759 C CA . LEU A 1 104 ? -4.421 -9.591 12.930 1.00 98.00 104 LEU A CA 1
ATOM 760 C C . LEU A 1 104 ? -3.229 -8.950 12.213 1.00 98.00 104 LEU A C 1
ATOM 762 O O . LEU A 1 104 ? -3.404 -8.259 11.211 1.00 98.00 104 LEU A O 1
ATOM 766 N N . VAL A 1 105 ? -2.010 -9.212 12.683 1.00 96.06 105 VAL A N 1
ATOM 767 C CA . VAL A 1 105 ? -0.790 -8.857 11.944 1.00 96.06 105 VAL A CA 1
ATOM 768 C C . VAL A 1 105 ? -0.318 -10.080 11.170 1.00 96.06 105 VAL A C 1
ATOM 770 O O . VAL A 1 105 ? 0.083 -11.081 11.761 1.00 96.06 105 VAL A O 1
ATOM 773 N N . ARG A 1 106 ? -0.375 -10.011 9.838 1.00 95.25 106 ARG A N 1
ATOM 774 C CA . ARG A 1 106 ? 0.014 -11.112 8.951 1.00 95.25 106 ARG A CA 1
ATOM 775 C C . ARG A 1 106 ? 1.200 -10.705 8.093 1.00 95.25 106 ARG A C 1
ATOM 777 O O . ARG A 1 106 ? 1.093 -9.793 7.278 1.00 95.25 106 ARG A O 1
ATOM 784 N N . GLY A 1 107 ? 2.306 -11.429 8.235 1.00 93.62 107 GLY A N 1
ATOM 785 C CA . GLY A 1 107 ? 3.407 -11.366 7.279 1.00 93.62 107 GLY A CA 1
ATOM 786 C C . GLY A 1 107 ? 2.979 -11.925 5.922 1.00 93.62 107 GLY A C 1
ATOM 787 O O . GLY A 1 107 ? 2.321 -12.966 5.851 1.00 93.62 107 GLY A O 1
ATOM 788 N N . VAL A 1 108 ? 3.349 -11.234 4.849 1.00 92.94 108 VAL A N 1
ATOM 789 C CA . VAL A 1 108 ? 3.080 -11.646 3.469 1.00 92.94 108 VAL A CA 1
ATOM 790 C C . VAL A 1 108 ? 4.400 -11.657 2.712 1.00 92.94 108 VAL A C 1
ATOM 792 O O . VAL A 1 108 ? 4.968 -10.610 2.417 1.00 92.94 108 VAL A O 1
ATOM 795 N N . TYR A 1 109 ? 4.885 -12.856 2.397 1.00 89.31 109 TYR A N 1
ATOM 796 C CA . TYR A 1 109 ? 6.075 -13.060 1.581 1.00 89.31 109 TYR A CA 1
ATOM 797 C C . TYR A 1 109 ? 5.673 -13.799 0.313 1.00 89.31 109 TYR A C 1
ATOM 799 O O . TYR A 1 109 ? 5.339 -14.981 0.380 1.00 89.31 109 TYR A O 1
ATOM 807 N N . ILE A 1 110 ? 5.673 -13.078 -0.814 1.00 89.25 110 ILE A N 1
ATOM 808 C CA . ILE A 1 110 ? 5.096 -13.516 -2.097 1.00 89.25 110 ILE A CA 1
ATOM 809 C C . ILE A 1 110 ? 3.684 -14.125 -1.927 1.00 89.25 110 ILE A C 1
ATOM 811 O O . ILE A 1 110 ? 3.035 -13.937 -0.899 1.00 89.25 110 ILE A O 1
ATOM 815 N N . GLY A 1 111 ? 3.153 -14.774 -2.964 1.00 88.25 111 GLY A N 1
ATOM 816 C CA . GLY A 1 111 ? 1.827 -15.389 -2.926 1.00 88.25 111 GLY A CA 1
ATOM 817 C C . GLY A 1 111 ? 1.789 -16.702 -3.708 1.00 88.25 111 GLY A C 1
ATOM 818 O O . GLY A 1 111 ? 2.634 -16.920 -4.582 1.00 88.25 111 GLY A O 1
ATOM 819 N N . PRO A 1 112 ? 0.835 -17.595 -3.403 1.00 94.00 112 PRO A N 1
ATOM 820 C CA . PRO A 1 112 ? 0.650 -18.836 -4.139 1.00 94.00 112 PRO A CA 1
ATOM 821 C C . PRO A 1 112 ? 0.188 -18.571 -5.579 1.00 94.00 112 PRO A C 1
ATOM 823 O O . PRO A 1 112 ? -0.482 -17.581 -5.879 1.00 94.00 112 PRO A O 1
ATOM 826 N N . VAL A 1 113 ? 0.479 -19.516 -6.476 1.00 96.50 113 VAL A N 1
ATOM 827 C CA . VAL A 1 113 ? 0.071 -19.446 -7.893 1.00 96.50 113 VAL A CA 1
ATOM 828 C C . VAL A 1 113 ? -1.447 -19.300 -8.046 1.00 96.50 113 VAL A C 1
ATOM 830 O O . VAL A 1 113 ? -1.915 -18.595 -8.937 1.00 96.50 113 VAL A O 1
ATOM 833 N N . SER A 1 114 ? -2.230 -19.913 -7.157 1.00 96.94 114 SER A N 1
ATOM 834 C CA . SER A 1 114 ? -3.691 -19.788 -7.147 1.00 96.94 114 SER A CA 1
ATOM 835 C C . SER A 1 114 ? -4.163 -18.343 -6.937 1.00 96.94 114 SER A C 1
ATOM 837 O O . SER A 1 114 ? -5.081 -17.896 -7.623 1.00 96.94 114 SER A O 1
ATOM 839 N N . GLU A 1 115 ? -3.516 -17.582 -6.049 1.00 94.56 115 GLU A N 1
ATOM 840 C CA . GLU A 1 115 ? -3.808 -16.157 -5.852 1.00 94.56 115 GLU A CA 1
ATOM 841 C C . GLU A 1 115 ? -3.383 -15.319 -7.062 1.00 94.56 115 GLU A C 1
ATOM 843 O O . GLU A 1 115 ? -4.121 -14.423 -7.468 1.00 94.56 115 GLU A O 1
ATOM 848 N N . PHE A 1 116 ? -2.254 -15.647 -7.699 1.00 94.81 116 PHE A N 1
ATOM 849 C CA . PHE A 1 116 ? -1.832 -14.992 -8.941 1.00 94.81 116 PHE A CA 1
ATOM 850 C C . PHE A 1 116 ? -2.843 -15.205 -10.080 1.00 94.81 116 PHE A C 1
ATOM 852 O O . PHE A 1 116 ? -3.207 -14.257 -10.775 1.00 94.81 116 PHE A O 1
ATOM 859 N N . ILE A 1 117 ? -3.367 -16.425 -10.234 1.00 96.69 117 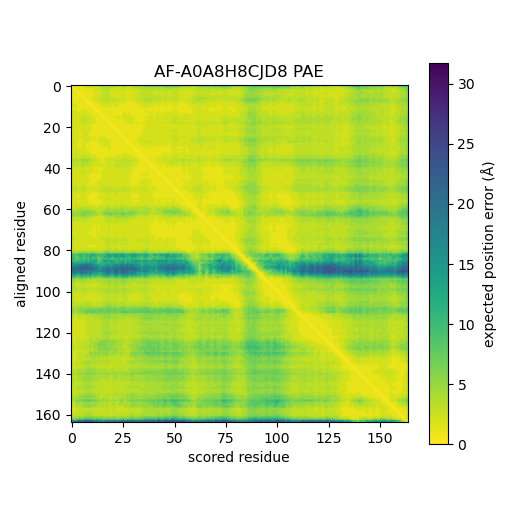ILE A N 1
ATOM 860 C CA . ILE A 1 117 ? -4.426 -16.727 -11.209 1.00 96.69 117 ILE A CA 1
ATOM 861 C C . ILE A 1 117 ? -5.689 -15.910 -10.906 1.00 96.69 117 ILE A C 1
ATOM 863 O O . ILE A 1 117 ? -6.279 -15.328 -11.815 1.00 96.69 117 ILE A O 1
ATOM 867 N N . ASN A 1 118 ? -6.096 -15.821 -9.637 1.00 94.62 118 ASN A N 1
ATOM 868 C CA . ASN A 1 118 ? -7.258 -15.021 -9.241 1.00 94.62 118 ASN A CA 1
ATOM 869 C C . ASN A 1 118 ? -7.046 -13.520 -9.486 1.00 94.62 118 ASN A C 1
ATOM 871 O O . ASN A 1 118 ? -7.966 -12.839 -9.935 1.00 94.62 118 ASN A O 1
ATOM 875 N N . MET A 1 119 ? -5.832 -13.014 -9.257 1.00 94.31 119 MET A N 1
ATOM 876 C CA . MET A 1 119 ? -5.461 -11.642 -9.595 1.00 94.31 119 MET A CA 1
ATOM 877 C C . MET A 1 119 ? -5.595 -11.389 -11.102 1.00 94.31 119 MET A C 1
ATOM 879 O O . MET A 1 119 ? -6.184 -10.384 -11.494 1.00 94.31 119 MET A O 1
ATOM 883 N N . ASN A 1 120 ? -5.111 -12.302 -11.950 1.00 94.75 120 ASN A N 1
ATOM 884 C CA . ASN A 1 120 ? -5.227 -12.162 -13.405 1.00 94.75 120 ASN A CA 1
ATOM 885 C C . ASN A 1 120 ? -6.690 -12.178 -13.861 1.00 94.75 120 ASN A C 1
ATOM 887 O O . ASN A 1 120 ? -7.083 -11.315 -14.640 1.00 94.75 120 ASN A O 1
ATOM 891 N N . ARG A 1 121 ? -7.525 -13.062 -13.298 1.00 94.12 121 ARG A N 1
ATOM 892 C CA . ARG A 1 121 ? -8.976 -13.072 -13.559 1.00 94.12 121 ARG A CA 1
ATOM 893 C C . ARG A 1 121 ? -9.637 -11.740 -13.207 1.00 94.12 121 ARG A C 1
ATOM 895 O O . ARG A 1 121 ? -10.464 -11.246 -13.966 1.00 94.12 121 ARG A O 1
ATOM 902 N N . LEU A 1 122 ? -9.266 -11.135 -12.074 1.00 91.94 122 LEU A N 1
ATOM 903 C CA . LEU A 1 122 ? -9.769 -9.813 -11.693 1.00 91.94 122 LEU A CA 1
ATOM 904 C C . LEU A 1 12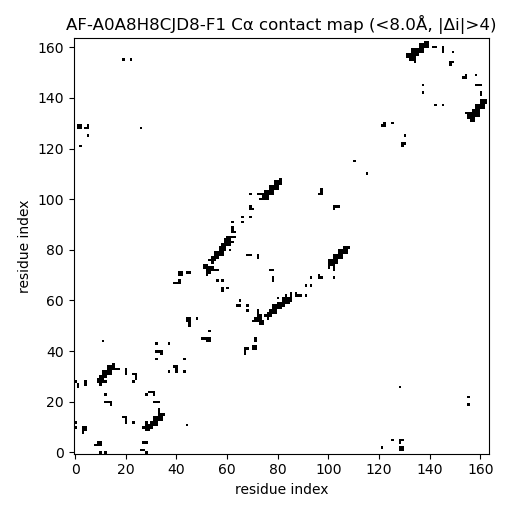2 ? -9.332 -8.737 -12.698 1.00 91.94 122 LEU A C 1
ATOM 906 O O . LEU A 1 122 ? -10.144 -7.881 -13.053 1.00 91.94 122 LEU A O 1
ATOM 910 N N . ILE A 1 123 ? -8.077 -8.801 -13.165 1.00 94.38 123 ILE A N 1
ATOM 911 C CA . ILE A 1 123 ? -7.539 -7.880 -14.175 1.00 94.38 123 ILE A CA 1
ATOM 912 C C . ILE A 1 123 ? -8.310 -7.990 -15.491 1.00 94.38 123 ILE A C 1
ATOM 914 O O . ILE A 1 123 ? -8.701 -6.966 -16.049 1.00 94.38 123 ILE A O 1
ATOM 918 N N . GLU A 1 124 ? -8.533 -9.213 -15.968 1.00 94.06 124 GLU A N 1
ATOM 919 C CA . GLU A 1 124 ? -9.267 -9.505 -17.202 1.00 94.06 124 GLU A CA 1
ATOM 920 C C . GLU A 1 124 ? -10.735 -9.081 -17.121 1.00 94.06 124 GLU A C 1
ATOM 922 O O . GLU A 1 124 ? -11.280 -8.577 -18.099 1.00 94.06 124 GLU A O 1
ATOM 927 N N . ALA A 1 125 ? -11.366 -9.229 -15.953 1.00 92.25 125 ALA A N 1
ATOM 928 C CA . ALA A 1 125 ? -12.756 -8.837 -15.741 1.00 92.25 125 ALA A CA 1
ATOM 929 C C . ALA A 1 125 ? -12.957 -7.315 -15.608 1.00 92.25 125 ALA A C 1
ATOM 931 O O . ALA A 1 125 ? -14.060 -6.827 -15.843 1.00 92.25 125 ALA A O 1
ATOM 932 N N . ASN A 1 126 ? -11.926 -6.552 -15.215 1.00 90.44 126 ASN A N 1
ATOM 933 C CA . ASN A 1 126 ? -12.029 -5.107 -14.956 1.00 90.44 126 ASN A CA 1
ATOM 934 C C . ASN A 1 126 ? -10.884 -4.283 -15.583 1.00 90.44 126 ASN A C 1
ATOM 936 O O . ASN A 1 126 ? -10.309 -3.423 -14.907 1.00 90.44 126 ASN A O 1
ATOM 940 N N . PRO A 1 127 ? -10.543 -4.475 -16.871 1.00 90.19 127 PRO A N 1
ATOM 941 C CA . PRO A 1 127 ? -9.314 -3.944 -17.461 1.00 90.19 127 PRO A CA 1
ATOM 942 C C . PRO A 1 127 ? -9.182 -2.422 -17.322 1.00 90.19 127 PRO A C 1
ATOM 944 O O . PRO A 1 127 ? -8.090 -1.936 -17.036 1.00 90.19 127 PRO A O 1
ATOM 947 N N . GLU A 1 128 ? -10.288 -1.685 -17.419 1.00 88.31 128 GLU A N 1
ATOM 948 C CA . GLU A 1 128 ? -10.315 -0.222 -17.275 1.00 88.31 128 GLU A CA 1
ATOM 949 C C . GLU A 1 128 ? -9.916 0.273 -15.877 1.00 88.31 128 GLU A C 1
ATOM 951 O O . GLU A 1 128 ? -9.436 1.392 -15.722 1.00 88.31 128 GLU A O 1
ATOM 956 N N . LYS A 1 129 ? -10.103 -0.551 -14.837 1.00 85.75 129 LYS A N 1
ATOM 957 C CA . LYS A 1 129 ? -9.815 -0.183 -13.440 1.00 85.75 129 LYS A CA 1
ATOM 958 C C . LY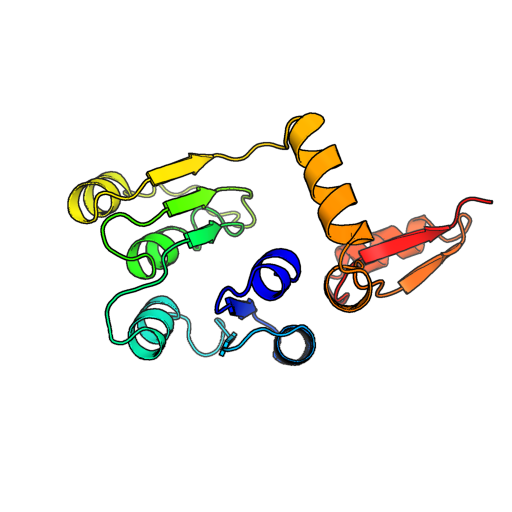S A 1 129 ? -8.534 -0.813 -12.911 1.00 85.75 129 LYS A C 1
ATOM 960 O O . LYS A 1 129 ? -7.898 -0.253 -12.021 1.00 85.75 129 LYS A O 1
ATOM 965 N N . THR A 1 130 ? -8.178 -1.998 -13.399 1.00 90.94 130 THR A N 1
ATOM 966 C CA . THR A 1 130 ? -7.149 -2.844 -12.776 1.00 90.94 130 THR A CA 1
ATOM 967 C C . THR A 1 130 ? -5.917 -3.076 -13.634 1.00 90.94 130 THR A C 1
ATOM 969 O O . THR A 1 130 ? -4.978 -3.718 -13.158 1.00 90.94 130 THR A O 1
ATOM 972 N N . ARG A 1 131 ? -5.869 -2.556 -14.869 1.00 89.00 131 ARG A N 1
ATOM 973 C CA . ARG A 1 131 ? -4.636 -2.603 -15.660 1.00 89.00 131 ARG A CA 1
ATOM 974 C C . ARG A 1 131 ? -3.495 -1.896 -14.913 1.00 89.00 131 ARG A C 1
ATOM 976 O O . ARG A 1 131 ? -3.693 -0.800 -14.385 1.00 89.00 131 ARG A O 1
ATOM 983 N N . PRO A 1 132 ? -2.295 -2.501 -14.850 1.00 89.81 132 PRO A N 1
ATOM 984 C CA . PRO A 1 132 ? -1.142 -1.851 -14.249 1.00 89.81 132 PRO A CA 1
ATOM 985 C C . PRO A 1 132 ? -0.828 -0.531 -14.954 1.00 89.81 132 PRO A C 1
ATOM 987 O O . PRO A 1 132 ? -0.706 -0.486 -16.176 1.00 89.81 132 PRO A O 1
ATOM 990 N N . VAL A 1 133 ? -0.637 0.533 -14.178 1.00 90.69 133 VAL A N 1
ATOM 991 C CA . VAL A 1 133 ? -0.152 1.811 -14.705 1.00 90.69 133 VAL A CA 1
ATOM 992 C C . VAL A 1 133 ? 1.297 1.632 -15.139 1.00 90.69 133 VAL A C 1
ATOM 994 O O . VAL A 1 133 ? 2.153 1.322 -14.308 1.00 90.69 133 VAL A O 1
ATOM 997 N N . ILE A 1 134 ? 1.574 1.817 -16.428 1.00 93.75 134 ILE A N 1
ATOM 998 C CA . ILE A 1 134 ? 2.930 1.805 -16.983 1.00 93.75 134 ILE A CA 1
ATOM 999 C C . ILE A 1 134 ? 3.425 3.248 -17.026 1.00 93.75 134 ILE A C 1
ATOM 1001 O O . ILE A 1 134 ? 2.826 4.096 -17.677 1.00 93.75 134 ILE A O 1
ATOM 1005 N N . ASN A 1 135 ? 4.520 3.518 -16.321 1.00 94.38 135 ASN A N 1
ATOM 1006 C CA . ASN A 1 135 ? 5.142 4.834 -16.281 1.00 94.38 135 ASN A CA 1
ATOM 1007 C C . ASN A 1 135 ? 5.981 5.099 -17.531 1.00 94.38 135 ASN A C 1
ATOM 1009 O O . ASN A 1 135 ? 5.869 6.142 -18.166 1.00 94.38 135 ASN A O 1
ATOM 1013 N N . LYS A 1 136 ? 6.857 4.144 -17.847 1.00 95.81 136 LYS A N 1
ATOM 1014 C CA . LYS A 1 136 ? 7.823 4.255 -18.930 1.00 95.81 136 LYS A CA 1
ATOM 1015 C C . LYS A 1 136 ? 8.193 2.872 -19.439 1.00 95.81 136 LYS A C 1
ATOM 1017 O O . LYS A 1 136 ? 8.384 1.943 -18.650 1.00 95.81 136 LYS A O 1
ATOM 1022 N N . VAL A 1 137 ? 8.299 2.767 -20.758 1.00 97.25 137 VAL A N 1
ATOM 1023 C CA . VAL A 1 137 ? 8.799 1.583 -21.453 1.00 97.25 137 VAL A CA 1
ATOM 1024 C C . VAL A 1 137 ? 10.187 1.909 -21.991 1.00 97.25 137 VAL A C 1
ATOM 1026 O O . VAL A 1 137 ? 10.370 2.937 -22.638 1.00 97.25 137 VAL A O 1
ATOM 1029 N N . PHE A 1 138 ? 11.150 1.049 -21.691 1.00 97.56 138 PHE A N 1
ATOM 1030 C CA . PHE A 1 138 ? 12.510 1.083 -22.215 1.00 97.56 138 PHE A CA 1
ATOM 1031 C C . PHE A 1 138 ? 12.692 -0.077 -23.192 1.00 97.56 138 PHE A C 1
ATOM 1033 O O . PHE A 1 138 ? 12.116 -1.149 -22.990 1.00 97.56 138 PHE A O 1
ATOM 1040 N N . ASN A 1 139 ? 13.496 0.119 -24.232 1.00 98.00 139 ASN A N 1
ATOM 1041 C CA . ASN A 1 139 ? 13.948 -0.995 -25.062 1.00 98.00 139 ASN A CA 1
ATOM 1042 C C . ASN A 1 139 ? 14.986 -1.836 -24.300 1.00 98.00 139 ASN A C 1
ATOM 1044 O O . ASN A 1 139 ? 15.552 -1.393 -23.298 1.00 98.00 139 ASN A O 1
ATOM 1048 N N . PHE A 1 140 ? 15.230 -3.065 -24.757 1.00 97.50 140 PHE A N 1
ATOM 1049 C CA . PHE A 1 140 ? 16.150 -3.980 -24.078 1.00 97.50 140 PHE A CA 1
ATOM 1050 C C . PHE A 1 140 ? 17.594 -3.454 -24.003 1.00 97.50 140 PHE A C 1
ATOM 1052 O O . PHE A 1 140 ? 18.259 -3.622 -22.983 1.00 97.50 140 PHE A O 1
ATOM 1059 N N . ASP A 1 141 ? 18.059 -2.755 -25.040 1.00 97.31 141 ASP A N 1
ATOM 1060 C CA . ASP A 1 141 ? 19.367 -2.086 -25.081 1.00 97.31 141 ASP A CA 1
ATOM 1061 C C . ASP A 1 141 ? 19.500 -0.945 -24.053 1.00 97.31 141 ASP A C 1
ATOM 1063 O O . ASP A 1 141 ? 20.610 -0.568 -23.686 1.00 97.31 141 ASP A O 1
ATOM 1067 N N . GLN A 1 142 ? 18.381 -0.455 -23.514 1.00 97.56 142 GLN A N 1
ATOM 1068 C CA . GLN A 1 142 ? 18.314 0.579 -22.478 1.00 97.56 142 GLN A CA 1
ATOM 1069 C C . GLN A 1 142 ? 18.093 0.006 -21.068 1.00 97.56 142 GLN A C 1
ATOM 1071 O O . GLN A 1 142 ? 17.717 0.738 -20.149 1.00 97.56 142 GLN A O 1
ATOM 1076 N N . ALA A 1 143 ? 18.295 -1.299 -20.858 1.00 97.19 143 ALA A N 1
ATOM 107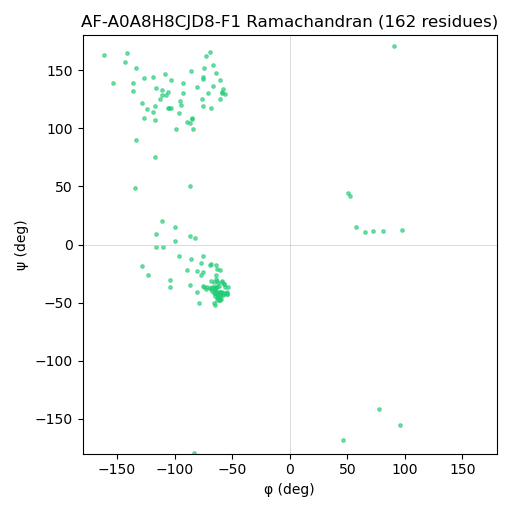7 C CA . ALA A 1 143 ? 18.030 -1.938 -19.567 1.00 97.19 143 ALA A CA 1
ATOM 1078 C C . ALA A 1 143 ? 18.767 -1.257 -18.397 1.00 97.19 143 ALA A C 1
ATOM 1080 O O . ALA A 1 143 ? 18.180 -1.055 -17.334 1.00 97.19 143 ALA A O 1
ATOM 1081 N N . VAL A 1 144 ? 20.026 -0.847 -18.591 1.00 97.75 144 VAL A N 1
ATOM 1082 C CA . VAL A 1 144 ? 20.817 -0.147 -17.560 1.00 97.75 144 VAL A CA 1
ATOM 1083 C C . VAL A 1 144 ? 20.161 1.180 -17.160 1.00 97.75 144 VAL A C 1
ATOM 1085 O O . VAL A 1 144 ? 20.015 1.458 -15.967 1.00 97.75 144 VAL A O 1
ATOM 1088 N N . ASP A 1 145 ? 19.680 1.955 -18.134 1.00 97.44 145 ASP A N 1
ATOM 1089 C CA . ASP A 1 145 ? 18.971 3.215 -17.885 1.00 97.44 145 ASP A CA 1
ATOM 1090 C C . ASP A 1 145 ? 17.635 2.982 -17.171 1.00 97.44 145 ASP A C 1
ATOM 1092 O O . ASP A 1 145 ? 17.261 3.749 -16.279 1.00 97.44 145 ASP A O 1
ATOM 1096 N N . ALA A 1 146 ? 16.930 1.896 -17.504 1.00 97.25 146 ALA A N 1
ATOM 1097 C CA . ALA A 1 146 ? 15.697 1.508 -16.823 1.00 97.25 146 ALA A CA 1
ATOM 1098 C C . ALA A 1 146 ? 15.938 1.236 -15.326 1.00 97.25 146 ALA A C 1
ATOM 1100 O O . ALA A 1 146 ? 15.169 1.703 -14.480 1.00 97.25 146 ALA A O 1
ATOM 1101 N N . TYR A 1 147 ? 17.030 0.544 -14.977 1.00 97.00 147 TYR A N 1
ATOM 1102 C CA . TYR A 1 147 ? 17.421 0.315 -13.581 1.00 97.00 147 TYR A CA 1
ATOM 1103 C C . TYR A 1 147 ? 17.872 1.598 -12.871 1.00 97.00 147 TYR A C 1
ATOM 1105 O O . TYR A 1 147 ? 17.524 1.805 -11.705 1.00 97.00 147 TYR A O 1
ATOM 1113 N N . ALA A 1 148 ? 18.596 2.491 -13.553 1.00 96.81 148 ALA A N 1
ATOM 1114 C CA . ALA A 1 148 ? 18.950 3.799 -13.001 1.00 96.81 148 ALA A CA 1
ATOM 1115 C C . ALA A 1 148 ? 17.695 4.645 -12.703 1.00 96.81 148 ALA A C 1
ATOM 1117 O O . ALA A 1 148 ? 17.583 5.245 -11.631 1.00 96.81 148 ALA A O 1
ATOM 1118 N N . TYR A 1 149 ? 16.709 4.623 -13.604 1.00 96.12 149 TYR A N 1
ATOM 1119 C CA . TYR A 1 149 ? 15.424 5.301 -13.430 1.00 96.12 149 TYR A CA 1
ATOM 1120 C C . TYR A 1 149 ? 14.562 4.682 -12.315 1.00 96.12 149 TYR A C 1
ATOM 1122 O O . TYR A 1 149 ? 13.909 5.396 -11.552 1.00 96.12 149 TYR A O 1
ATOM 1130 N N . LEU A 1 150 ? 14.597 3.356 -12.147 1.00 95.19 150 LEU A N 1
ATOM 1131 C CA . LEU A 1 150 ? 13.985 2.686 -10.996 1.00 95.19 150 LEU A CA 1
ATOM 1132 C C . LEU A 1 150 ? 14.608 3.185 -9.682 1.00 95.19 150 LEU A C 1
ATOM 1134 O O . LEU A 1 150 ? 13.885 3.550 -8.752 1.00 95.19 150 LEU A O 1
ATOM 1138 N N . LYS A 1 151 ? 15.945 3.256 -9.622 1.00 93.12 151 LYS A N 1
ATOM 1139 C CA . LYS A 1 151 ? 16.698 3.682 -8.433 1.00 93.12 151 LYS A CA 1
ATOM 1140 C C . LYS A 1 151 ? 16.433 5.138 -8.039 1.00 93.12 151 LYS A C 1
ATOM 1142 O O . LYS A 1 151 ? 16.480 5.442 -6.851 1.00 93.12 151 LYS A O 1
ATOM 1147 N N . SER A 1 152 ? 16.123 6.022 -8.992 1.00 92.56 152 SER A N 1
ATOM 1148 C CA . SER A 1 152 ? 15.801 7.427 -8.694 1.00 92.56 152 SER A CA 1
ATOM 1149 C C . SER A 1 152 ? 14.474 7.607 -7.945 1.00 92.56 152 SER A C 1
ATOM 1151 O O . SER A 1 152 ? 14.232 8.677 -7.394 1.00 92.56 152 SER A O 1
ATOM 1153 N N . GLN A 1 153 ? 13.604 6.584 -7.933 1.00 87.56 153 GLN A N 1
ATOM 1154 C CA . GLN A 1 153 ? 12.267 6.607 -7.318 1.00 87.56 153 GLN A CA 1
ATOM 1155 C C . GLN A 1 153 ? 11.325 7.712 -7.842 1.00 87.56 153 GLN A C 1
ATOM 1157 O O . GLN A 1 153 ? 10.277 7.966 -7.240 1.00 87.56 153 GLN A O 1
ATOM 1162 N N . GLN A 1 154 ? 11.646 8.340 -8.977 1.00 86.12 154 GLN A N 1
ATOM 1163 C CA . GLN A 1 154 ? 10.829 9.395 -9.596 1.00 86.12 154 GLN A CA 1
ATOM 1164 C C . GLN A 1 154 ? 9.594 8.854 -10.335 1.00 86.12 154 GLN A C 1
ATOM 1166 O O . GLN A 1 154 ? 8.674 9.605 -10.643 1.00 86.12 154 GLN A O 1
ATOM 1171 N N . HIS A 1 155 ? 9.558 7.553 -10.617 1.00 89.75 155 HIS A N 1
ATOM 1172 C CA . HIS A 1 155 ? 8.480 6.912 -11.361 1.00 89.75 155 HIS A CA 1
ATOM 1173 C C . HIS A 1 155 ? 7.199 6.742 -10.523 1.00 89.75 155 HIS A C 1
ATOM 1175 O O . HIS A 1 155 ? 7.232 6.560 -9.300 1.00 89.75 155 HIS A O 1
ATOM 1181 N N . VAL A 1 156 ? 6.059 6.733 -11.219 1.00 88.50 156 VAL A N 1
ATOM 1182 C CA . VAL A 1 156 ? 4.743 6.345 -10.689 1.00 88.50 156 VAL A CA 1
ATOM 1183 C C . VAL A 1 156 ? 4.178 5.229 -11.545 1.00 88.50 156 VAL A C 1
ATOM 1185 O O . VAL A 1 156 ? 3.918 5.433 -12.726 1.00 88.50 156 VAL A O 1
ATOM 1188 N N . GLY A 1 157 ? 3.979 4.056 -10.947 1.00 90.81 157 GLY A N 1
ATOM 1189 C CA . GLY A 1 157 ? 3.578 2.852 -11.669 1.00 90.81 157 GLY A CA 1
ATOM 1190 C C . GLY A 1 157 ? 4.774 1.968 -12.022 1.00 90.81 157 GLY A C 1
ATOM 1191 O O . GLY A 1 157 ? 5.789 1.964 -11.329 1.00 90.81 157 GLY A O 1
ATOM 1192 N N . LYS A 1 158 ? 4.631 1.160 -13.068 1.00 94.12 158 LYS A N 1
ATOM 1193 C CA . LYS A 1 158 ? 5.612 0.158 -13.488 1.00 94.12 158 LYS A CA 1
ATOM 1194 C C . LYS A 1 158 ? 6.568 0.725 -14.532 1.00 94.12 158 LYS A C 1
ATOM 1196 O O . LYS A 1 158 ? 6.145 1.409 -15.460 1.00 94.12 158 LYS A O 1
ATOM 1201 N N . ILE A 1 159 ? 7.846 0.387 -14.397 1.00 96.94 159 ILE A N 1
ATOM 1202 C CA . ILE A 1 159 ? 8.838 0.526 -15.464 1.00 96.94 159 ILE A CA 1
ATOM 1203 C C . ILE A 1 159 ? 8.881 -0.812 -16.198 1.00 96.94 159 ILE A C 1
ATOM 1205 O O . ILE A 1 159 ? 8.964 -1.859 -15.556 1.00 96.94 159 ILE A O 1
ATOM 1209 N N . VAL A 1 160 ? 8.784 -0.778 -17.522 1.00 97.31 160 VAL A N 1
ATOM 1210 C CA . VAL A 1 160 ? 8.765 -1.977 -18.365 1.00 97.31 160 VAL A CA 1
ATOM 1211 C C . VAL A 1 160 ? 9.990 -1.966 -19.265 1.00 97.31 160 VAL A C 1
ATOM 1213 O O . VAL A 1 160 ? 10.304 -0.940 -19.861 1.00 97.31 160 VAL A O 1
ATOM 1216 N N . ILE A 1 161 ? 10.663 -3.108 -19.377 1.00 97.75 161 ILE A N 1
ATOM 1217 C CA . ILE A 1 161 ? 11.681 -3.342 -20.402 1.00 97.75 161 ILE A CA 1
ATOM 1218 C C . ILE A 1 161 ? 11.030 -4.215 -21.467 1.00 97.75 161 ILE A C 1
ATOM 1220 O O . ILE A 1 161 ? 10.588 -5.328 -21.178 1.00 97.75 161 ILE A O 1
ATOM 1224 N N . LYS A 1 162 ? 10.927 -3.687 -22.683 1.00 96.81 162 LYS A N 1
ATOM 1225 C CA . LYS A 1 162 ? 10.397 -4.419 -23.826 1.00 96.81 162 LYS A CA 1
ATOM 1226 C C . LYS A 1 162 ? 11.459 -5.396 -24.325 1.00 96.81 162 LYS A C 1
ATOM 1228 O O . LYS A 1 162 ? 12.578 -4.993 -24.633 1.00 96.81 162 LYS A O 1
ATOM 1233 N N . VAL A 1 163 ? 11.084 -6.667 -24.405 1.00 93.75 163 VAL A N 1
ATOM 1234 C CA . VAL A 1 163 ? 11.878 -7.743 -25.004 1.00 93.75 163 VAL A CA 1
ATOM 1235 C C . VAL A 1 163 ? 11.173 -8.179 -26.289 1.00 93.75 163 VAL A C 1
ATOM 1237 O O . VAL A 1 163 ? 9.975 -8.447 -26.238 1.00 93.75 163 VAL A O 1
ATOM 1240 N N . ALA A 1 164 ? 11.921 -8.227 -27.398 1.00 73.06 164 ALA A N 1
ATOM 1241 C CA . ALA A 1 164 ? 11.443 -8.430 -28.777 1.00 73.06 164 ALA A CA 1
ATOM 1242 C C . ALA A 1 164 ? 10.601 -7.279 -29.373 1.00 73.06 164 ALA A C 1
ATOM 1244 O O . ALA A 1 164 ? 9.587 -6.844 -28.780 1.00 73.06 164 ALA A O 1
#

Solvent-accessible surface area (backbone atoms only — not comparable to full-atom values): 9475 Å² total; per-residue (Å²): 110,37,63,46,39,69,72,69,44,86,36,76,46,77,38,83,44,69,70,61,41,53,53,41,42,76,61,52,32,74,41,71,44,50,43,76,85,36,72,64,44,32,59,53,44,18,62,78,42,78,67,50,28,39,64,69,42,86,40,44,40,30,74,81,41,46,70,43,50,64,63,20,34,16,72,64,14,36,37,41,41,58,39,68,68,44,88,69,79,73,89,77,92,53,63,66,64,31,62,78,30,50,41,47,76,40,81,44,82,82,79,56,70,69,55,53,52,52,52,50,52,52,27,73,76,36,49,96,59,42,56,82,55,71,58,46,78,32,53,59,94,39,48,68,58,50,52,54,50,57,73,66,63,78,69,63,68,40,78,42,71,49,76,135

pLDDT: mean 93.13, std 6.74, range [64.06, 98.69]

Secondary structure (DSSP, 8-state):
-HHHHHTT---EEEES-HHHHHHHHHTT-SEEEETTT-TTHHHHHHHHTTTS-EEEEEE-SGGGTHHHHHHHEEEEEEEEE-------------HHHHHHTT-EEEE--S--HHHHHHHHHHHHH-HHHHSPPEEEEEEGGGHHHHHHHHHTT---SEEEEE--